Protein AF-A0AAJ0D792-F1 (afdb_monomer_lite)

Radius of gyration: 20.92 Å; chains: 1; bounding box: 50×46×59 Å

Sequence (178 aa):
MNERPSKWSINDREPLDRWHWMGGKVVLLGDAAHAMLPHLGAGAGQSLEDGWVLGRAVGEYLRSDGQGSSHFESLESTAALYQAVRLPRAQKTQATSRAAGDTYEMQAPDMLEKSFEECCGLIAERTREMMKWVWEEDLDAAYEKVSDEGLHAEGRPNGEDSQQRAHISTDGEARPAP

InterPro domains:
  IPR002938 FAD-binding domain [PF01494] (20-69)
  IPR036188 FAD/NAD(P)-binding domain superfamily [G3DSA:3.50.50.60] (1-121)
  IPR036188 FAD/NAD(P)-binding domain superfamily [SSF51905] (13-107)
  IPR050493 FAD-dependent Monooxygenases in Biosynthesis and Metabolism [PTHR13789] (6-146)

pLDDT: mean 84.74, std 21.73, range [29.41, 98.62]

Se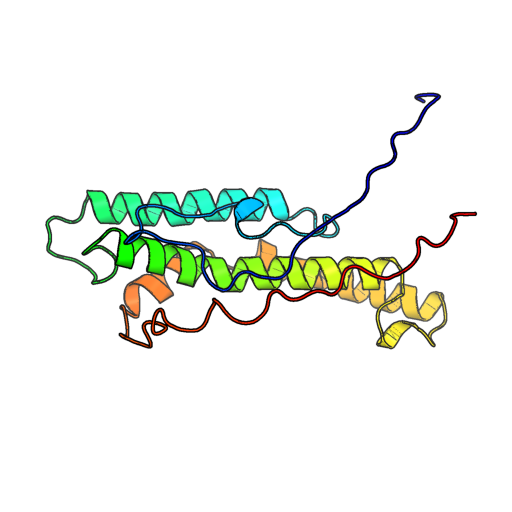condary structure (DSSP, 8-state):
--SS---------PPPS--EETTTTEE--THHHH---GGGS-HHHHHHHHHHHHHHHHHHHHH--S-S-GGGSSHHHHHHHHHHHHHHHHHHHHHHHHHHHHHHTT-STTTTTS-HHHHHHHHHHHHHHTTHHHHHS-HHHHHHHHHHH------PPPS-STTS---------PPPP-

Organism: NCBI:txid702011

Foldseek 3Di:
DPPDDDDDDFDADPADPDAADPLLPGGDAQRRHFGAGCLPVCRVVLRVLLCVLLVVLVVVLVPDPCPAFQLNNGSNSSRVLSCQLRRVVSNLVRVLSVVSVCLVVLNPPVRPPPDPVVSVVVNVVCVVPSCCCVVPDDSVVSSVVSRVVGDPPPDDDDPPDPPPDPDDDPDDDDDDDD

Structure (mmCIF, N/CA/C/O backbone):
data_AF-A0AAJ0D792-F1
#
_entry.id   AF-A0AAJ0D792-F1
#
loop_
_atom_site.group_PDB
_atom_site.id
_atom_site.type_symbol
_atom_site.label_atom_id
_atom_site.label_alt_id
_atom_site.label_comp_id
_atom_site.label_asym_id
_atom_site.label_entity_id
_atom_site.label_seq_id
_atom_site.pdbx_PDB_ins_code
_atom_site.Cartn_x
_atom_site.Cartn_y
_atom_site.Cartn_z
_atom_site.occupancy
_atom_site.B_iso_or_equiv
_atom_site.auth_seq_id
_atom_site.auth_comp_id
_atom_site.auth_asym_id
_atom_site.auth_atom_id
_atom_site.pdbx_PDB_model_num
ATOM 1 N N . MET A 1 1 ? 21.697 -26.946 -10.561 1.00 61.72 1 MET A N 1
ATOM 2 C CA . MET A 1 1 ? 20.484 -26.230 -11.016 1.00 61.72 1 MET A CA 1
ATOM 3 C C . MET A 1 1 ? 19.365 -27.264 -11.042 1.00 61.72 1 MET A C 1
ATOM 5 O O . MET A 1 1 ? 19.651 -28.373 -11.469 1.00 61.72 1 MET A O 1
ATOM 9 N N . ASN A 1 2 ? 18.178 -26.992 -10.491 1.00 72.12 2 ASN A N 1
ATOM 10 C CA . ASN A 1 2 ? 17.104 -27.995 -10.463 1.00 72.12 2 ASN A CA 1
ATOM 11 C C . ASN A 1 2 ? 16.665 -28.304 -11.906 1.00 72.12 2 ASN A C 1
ATOM 13 O O . ASN A 1 2 ? 16.384 -27.376 -12.657 1.00 72.12 2 ASN A O 1
ATOM 17 N N . GLU A 1 3 ? 16.626 -29.578 -12.296 1.00 88.12 3 GLU A N 1
ATOM 18 C CA . GLU A 1 3 ? 16.341 -30.000 -13.681 1.00 88.12 3 GLU A CA 1
ATOM 19 C C . GLU A 1 3 ? 14.872 -29.784 -14.086 1.00 88.12 3 GLU A C 1
ATOM 21 O O . GLU A 1 3 ? 14.499 -29.993 -15.239 1.00 88.12 3 GLU A O 1
ATOM 26 N N . ARG A 1 4 ? 14.020 -29.358 -13.143 1.00 90.25 4 ARG A N 1
ATOM 27 C CA . ARG A 1 4 ? 12.600 -29.063 -13.360 1.00 90.25 4 ARG A CA 1
ATOM 28 C C . ARG A 1 4 ? 12.236 -27.711 -12.736 1.00 90.25 4 ARG A C 1
ATOM 30 O O . ARG A 1 4 ? 11.964 -27.663 -11.534 1.00 90.25 4 ARG A O 1
ATOM 37 N N . PRO A 1 5 ? 12.256 -26.607 -13.504 1.00 92.19 5 PRO A N 1
ATOM 38 C CA . PRO A 1 5 ? 11.815 -25.315 -12.994 1.00 92.19 5 PRO A CA 1
ATOM 39 C C . PRO A 1 5 ? 10.313 -25.339 -12.682 1.00 92.19 5 PRO A C 1
ATOM 41 O O . PRO A 1 5 ? 9.544 -26.086 -13.290 1.00 92.19 5 PRO A O 1
ATOM 44 N N . SER A 1 6 ? 9.894 -24.506 -11.730 1.00 93.94 6 SER A N 1
ATOM 45 C CA . SER A 1 6 ? 8.475 -24.284 -11.440 1.00 93.94 6 SER A CA 1
ATOM 46 C C . SER A 1 6 ? 7.923 -23.162 -12.321 1.00 93.94 6 SER A C 1
ATOM 48 O O . SER A 1 6 ? 8.645 -22.232 -12.681 1.00 93.94 6 SER A O 1
ATOM 50 N N . LYS A 1 7 ? 6.639 -23.256 -12.673 1.00 94.38 7 LYS A N 1
ATOM 51 C CA . LYS A 1 7 ? 5.900 -22.224 -13.408 1.00 94.38 7 LYS A CA 1
ATOM 52 C C . LYS A 1 7 ? 4.799 -21.682 -12.504 1.00 94.38 7 LYS A C 1
ATOM 54 O O . LYS A 1 7 ? 4.028 -22.466 -11.958 1.00 94.38 7 LYS A O 1
ATOM 59 N N . TRP A 1 8 ? 4.729 -20.361 -12.376 1.00 95.88 8 TRP A N 1
ATOM 60 C CA . TRP A 1 8 ? 3.788 -19.671 -11.497 1.00 95.88 8 TRP A CA 1
ATOM 61 C C . TRP A 1 8 ? 2.946 -18.697 -12.312 1.00 95.88 8 TRP A C 1
ATOM 63 O O . TRP A 1 8 ? 3.491 -17.870 -13.039 1.00 95.88 8 TRP A O 1
ATOM 73 N N . SER A 1 9 ? 1.624 -18.802 -12.194 1.00 96.12 9 SER A N 1
ATOM 74 C CA . SER A 1 9 ? 0.714 -17.769 -12.687 1.00 96.12 9 SER A CA 1
ATOM 75 C C . SER A 1 9 ? 0.662 -16.638 -11.669 1.00 96.12 9 SER A C 1
ATOM 77 O O . SER A 1 9 ? 0.293 -16.861 -10.516 1.00 96.12 9 SER A O 1
ATOM 79 N N . ILE A 1 10 ? 1.042 -15.440 -12.101 1.00 95.44 10 ILE A N 1
ATOM 80 C CA . ILE A 1 10 ? 1.003 -14.236 -11.276 1.00 95.44 10 ILE A CA 1
ATOM 81 C C . ILE A 1 10 ? -0.384 -13.615 -11.429 1.00 95.44 10 ILE A C 1
ATOM 83 O O . ILE A 1 10 ? -0.823 -13.370 -12.549 1.00 95.44 10 ILE A O 1
ATOM 87 N N . ASN A 1 11 ? -1.075 -13.397 -10.312 1.00 94.88 11 ASN A N 1
ATOM 88 C CA . ASN A 1 11 ? -2.413 -12.820 -10.288 1.00 94.88 11 ASN A CA 1
ATOM 89 C C . ASN A 1 11 ? -2.463 -11.699 -9.252 1.00 94.88 11 ASN A C 1
ATOM 91 O O . ASN A 1 11 ? -1.837 -11.802 -8.197 1.00 94.88 11 ASN A O 1
ATOM 95 N N . ASP A 1 12 ? -3.251 -10.674 -9.537 1.00 95.56 12 ASP A N 1
ATOM 96 C CA . ASP A 1 12 ? -3.683 -9.670 -8.575 1.00 95.56 12 ASP A CA 1
ATOM 97 C C . ASP A 1 12 ? -5.212 -9.506 -8.647 1.00 95.56 12 ASP A C 1
ATOM 99 O O . ASP A 1 12 ? -5.920 -10.401 -9.119 1.00 95.56 12 ASP A O 1
ATOM 103 N N . ARG A 1 13 ? -5.745 -8.403 -8.117 1.00 93.31 13 ARG A N 1
ATOM 104 C CA . ARG A 1 13 ? -7.185 -8.122 -8.113 1.00 93.31 13 ARG A CA 1
ATOM 105 C C . ARG A 1 13 ? -7.470 -6.649 -8.338 1.00 93.31 13 ARG A C 1
ATOM 107 O O . ARG A 1 13 ? -6.632 -5.802 -8.035 1.00 93.31 13 ARG A O 1
ATOM 114 N N . GLU A 1 14 ? -8.681 -6.332 -8.782 1.00 96.56 14 GLU A N 1
ATOM 115 C CA . GLU A 1 14 ? -9.128 -4.940 -8.766 1.00 96.56 14 GLU A CA 1
ATOM 116 C C . GLU A 1 14 ? -9.164 -4.376 -7.336 1.00 96.56 14 GLU A C 1
ATOM 118 O O . GLU A 1 14 ? -9.496 -5.118 -6.394 1.00 96.56 14 GLU A O 1
ATOM 123 N N . PRO A 1 15 ? -8.814 -3.085 -7.169 1.00 96.12 15 PRO A N 1
ATOM 124 C CA . PRO A 1 15 ? -8.950 -2.372 -5.910 1.00 96.12 15 PRO A CA 1
ATOM 125 C C . PRO A 1 15 ? -10.329 -2.559 -5.278 1.00 96.12 15 PRO A C 1
ATOM 127 O O . PRO A 1 15 ? -11.359 -2.453 -5.939 1.00 96.12 15 PRO A O 1
ATOM 130 N N . LEU A 1 16 ? -10.343 -2.842 -3.978 1.00 96.12 16 LEU A N 1
ATOM 131 C CA . LEU A 1 16 ? -11.567 -2.845 -3.183 1.00 96.12 16 LEU A CA 1
ATOM 132 C C . LEU A 1 16 ? -11.892 -1.430 -2.715 1.00 96.12 16 LEU A C 1
ATOM 134 O O . LEU A 1 16 ? -10.978 -0.718 -2.321 1.00 96.12 16 LEU A O 1
ATOM 138 N N . ASP A 1 17 ? -13.174 -1.079 -2.637 1.00 96.69 17 ASP A N 1
ATOM 139 C CA . ASP A 1 17 ? -13.619 0.220 -2.099 1.00 96.69 17 ASP A CA 1
ATOM 140 C C . ASP A 1 17 ? -13.874 0.190 -0.584 1.00 96.69 17 ASP A C 1
ATOM 142 O O . ASP A 1 17 ? -14.052 1.222 0.062 1.00 96.69 17 ASP A O 1
ATOM 146 N N . ARG A 1 18 ? -13.944 -1.013 -0.001 1.00 97.25 18 ARG A N 1
ATOM 147 C CA . ARG A 1 18 ? -14.321 -1.227 1.398 1.00 97.25 18 ARG A CA 1
ATOM 148 C C . ARG A 1 18 ? -13.564 -2.395 2.012 1.00 97.25 18 ARG A C 1
ATOM 150 O O . ARG A 1 18 ? -13.505 -3.469 1.416 1.00 97.25 18 ARG A O 1
ATOM 157 N N . TRP A 1 19 ? -13.030 -2.190 3.213 1.00 98.19 19 TRP A N 1
ATOM 158 C CA . TRP A 1 19 ? -12.182 -3.128 3.953 1.00 98.19 19 TRP A CA 1
ATOM 159 C C . TRP A 1 19 ? -12.744 -3.518 5.325 1.00 98.19 19 TRP A C 1
ATOM 161 O O . TRP A 1 19 ? -12.142 -4.353 5.992 1.00 98.19 19 TRP A O 1
ATOM 171 N N . HIS A 1 20 ? -13.881 -2.966 5.765 1.00 98.06 20 HIS A N 1
ATOM 172 C CA . HIS A 1 20 ? -14.472 -3.308 7.064 1.00 98.06 20 HIS A CA 1
ATOM 173 C C . HIS A 1 20 ? -15.990 -3.539 7.020 1.00 98.06 20 HIS A C 1
ATOM 175 O O . HIS A 1 20 ? -16.726 -2.823 6.345 1.00 98.06 20 HIS A O 1
ATOM 181 N N . TRP A 1 21 ? -16.495 -4.507 7.788 1.00 98.19 21 TRP A N 1
ATOM 182 C CA . TRP A 1 21 ? -17.916 -4.888 7.856 1.00 98.19 21 TRP A CA 1
ATOM 183 C C . TRP A 1 21 ? -18.369 -5.136 9.298 1.00 98.19 21 TRP A C 1
ATOM 185 O O . TRP A 1 21 ? -17.572 -5.107 10.235 1.00 98.19 21 TRP A O 1
ATOM 195 N N . MET A 1 22 ? -19.672 -5.390 9.472 1.00 97.31 22 MET A N 1
ATOM 196 C CA . MET A 1 22 ? -20.280 -5.781 10.753 1.00 97.31 22 MET A CA 1
ATOM 197 C C . MET A 1 22 ? -20.015 -4.771 11.884 1.00 97.31 22 MET A C 1
ATOM 199 O O . MET A 1 22 ? -19.721 -5.162 13.013 1.00 97.31 22 MET A O 1
ATOM 203 N N . GLY A 1 23 ? -20.082 -3.472 11.571 1.00 94.62 23 GLY A N 1
ATOM 204 C CA . GLY A 1 23 ? -19.768 -2.399 12.521 1.00 94.62 23 GLY A CA 1
ATOM 205 C C . GLY A 1 23 ? -18.299 -2.400 12.961 1.00 94.62 23 GLY A C 1
ATOM 206 O O . GLY A 1 23 ? -18.016 -2.229 14.140 1.00 94.62 23 GLY A O 1
ATOM 207 N N . GLY A 1 24 ? -17.375 -2.694 12.039 1.00 96.56 24 GLY A N 1
ATOM 208 C CA . GLY A 1 24 ? -15.926 -2.715 12.291 1.00 96.56 24 GLY A CA 1
ATOM 209 C C . GLY A 1 24 ? -15.388 -4.005 12.916 1.00 96.56 24 GLY A C 1
ATOM 210 O O . GLY A 1 24 ? -14.196 -4.110 13.177 1.00 96.56 24 GLY A O 1
ATOM 211 N N . LYS A 1 25 ? -16.237 -5.015 13.137 1.00 96.62 25 LYS A N 1
ATOM 212 C CA . LYS A 1 25 ? -15.837 -6.299 13.747 1.00 96.62 25 LYS A CA 1
ATOM 213 C C . LYS A 1 25 ? -15.121 -7.245 12.783 1.00 96.62 25 LYS A C 1
ATOM 215 O O . LYS A 1 25 ? -14.545 -8.236 13.219 1.00 96.62 25 LYS A O 1
ATOM 220 N N . VAL A 1 26 ? -15.200 -6.973 11.484 1.00 98.19 26 VAL A N 1
ATOM 221 C CA . VAL A 1 26 ? -14.501 -7.722 10.436 1.00 98.19 26 VAL A CA 1
ATOM 222 C C . VAL A 1 26 ? -13.720 -6.719 9.606 1.00 98.19 26 VAL A C 1
ATOM 224 O O . VAL A 1 26 ? -14.326 -5.783 9.090 1.00 98.19 26 VAL A O 1
ATOM 227 N N . VAL A 1 27 ? -12.408 -6.920 9.477 1.00 98.31 27 VAL A N 1
ATOM 228 C CA . VAL A 1 27 ? -11.490 -6.044 8.736 1.00 98.31 27 VAL A CA 1
ATOM 229 C C . VAL A 1 27 ? -10.583 -6.897 7.846 1.00 98.31 27 VAL A C 1
ATOM 231 O O . VAL A 1 27 ? -10.112 -7.948 8.282 1.00 98.31 27 VAL A O 1
ATOM 234 N N . LEU A 1 28 ? -10.357 -6.468 6.603 1.00 98.44 28 LEU A N 1
ATOM 235 C CA . LEU A 1 28 ? -9.371 -7.057 5.693 1.00 98.44 28 LEU A CA 1
ATOM 236 C C . LEU A 1 28 ? -8.042 -6.309 5.793 1.00 98.44 28 LEU A C 1
ATOM 238 O O . LEU A 1 28 ? -8.030 -5.089 5.909 1.00 98.44 28 LEU A O 1
ATOM 242 N N . LEU A 1 29 ? -6.944 -7.054 5.680 1.00 98.38 29 LEU A N 1
ATOM 243 C CA . LEU A 1 29 ? -5.578 -6.544 5.564 1.00 98.38 29 LEU A CA 1
ATOM 244 C C . LEU A 1 29 ? -4.732 -7.488 4.696 1.00 98.38 29 LEU A C 1
ATOM 246 O O . LEU A 1 29 ? -5.145 -8.621 4.421 1.00 98.38 29 LEU A O 1
ATOM 250 N N . GLY A 1 30 ? -3.551 -7.036 4.280 1.00 98.25 30 GLY A N 1
ATOM 251 C CA . GLY A 1 30 ? -2.648 -7.783 3.405 1.00 98.25 30 GLY A CA 1
ATOM 252 C C . GLY A 1 30 ? -3.285 -8.141 2.060 1.00 98.25 30 GLY A C 1
ATOM 253 O O . GLY A 1 30 ? -4.186 -7.453 1.583 1.00 98.25 30 GLY A O 1
ATOM 254 N N . ASP A 1 31 ? -2.880 -9.268 1.470 1.00 98.00 31 ASP A N 1
ATOM 255 C CA . ASP A 1 31 ? -3.387 -9.716 0.161 1.00 98.00 31 ASP A CA 1
ATOM 256 C C . ASP A 1 31 ? -4.918 -9.873 0.109 1.00 98.00 31 ASP A C 1
ATOM 258 O O . ASP A 1 31 ? -5.534 -9.709 -0.948 1.00 98.00 31 ASP A O 1
ATOM 262 N N . ALA A 1 32 ? -5.567 -10.135 1.249 1.00 97.94 32 ALA A N 1
ATOM 263 C CA . ALA A 1 32 ? -7.024 -10.196 1.310 1.00 97.94 32 ALA A CA 1
ATOM 264 C C . ALA A 1 32 ? -7.674 -8.839 0.968 1.00 97.94 32 ALA A C 1
ATOM 266 O O . ALA A 1 32 ? -8.741 -8.814 0.348 1.00 97.94 32 ALA A O 1
ATOM 267 N N . ALA A 1 33 ? -7.017 -7.733 1.328 1.00 97.88 33 ALA A N 1
ATOM 268 C CA . ALA A 1 33 ? -7.427 -6.369 1.010 1.00 97.88 33 ALA A CA 1
ATOM 269 C C . ALA A 1 33 ? -6.846 -5.869 -0.325 1.00 97.88 33 ALA A C 1
ATOM 271 O O . ALA A 1 33 ? -7.562 -5.240 -1.104 1.00 97.88 33 ALA A O 1
ATOM 272 N N . HIS A 1 34 ? -5.568 -6.146 -0.600 1.00 97.62 34 HIS A N 1
ATOM 273 C CA . HIS A 1 34 ? -4.812 -5.462 -1.657 1.00 97.62 34 HIS A CA 1
ATOM 274 C C . HIS A 1 34 ? -3.769 -6.336 -2.369 1.00 97.62 34 HIS A C 1
ATOM 276 O O . HIS A 1 34 ? -2.701 -5.848 -2.733 1.00 97.62 34 HIS A O 1
ATOM 282 N N . ALA A 1 35 ? -4.086 -7.608 -2.645 1.00 97.81 35 ALA A N 1
ATOM 283 C CA . ALA A 1 35 ? -3.235 -8.455 -3.491 1.00 97.81 35 ALA A CA 1
ATOM 284 C C . ALA A 1 35 ? -2.789 -7.713 -4.766 1.00 97.81 35 ALA A C 1
ATOM 286 O O . ALA A 1 35 ? -3.604 -7.106 -5.470 1.00 97.81 35 ALA A O 1
ATOM 287 N N . MET A 1 36 ? -1.488 -7.757 -5.048 1.00 97.12 36 MET A N 1
ATOM 288 C CA . MET A 1 36 ? -0.837 -6.959 -6.086 1.00 97.12 36 MET A CA 1
ATOM 289 C C . MET A 1 36 ? 0.198 -7.776 -6.848 1.00 97.12 36 MET A C 1
ATOM 291 O O . MET A 1 36 ? 0.735 -8.759 -6.336 1.00 97.12 36 MET A O 1
ATOM 295 N N . LEU A 1 37 ? 0.534 -7.327 -8.057 1.00 97.62 37 LEU A N 1
ATOM 296 C CA . LEU A 1 37 ? 1.644 -7.909 -8.802 1.00 97.62 37 LEU A CA 1
ATOM 297 C C . LEU A 1 37 ? 2.972 -7.699 -8.045 1.00 97.62 37 LEU A C 1
ATOM 299 O O . LEU A 1 37 ? 3.125 -6.708 -7.324 1.00 97.62 37 LEU A O 1
ATOM 303 N N . PRO A 1 38 ? 3.962 -8.593 -8.199 1.00 97.00 38 PRO A N 1
ATOM 304 C CA . PRO A 1 38 ? 5.185 -8.568 -7.404 1.00 97.00 38 PRO A CA 1
ATOM 305 C C . PRO A 1 38 ? 6.263 -7.620 -7.950 1.00 97.00 38 PRO A C 1
ATOM 307 O O . PRO A 1 38 ? 7.355 -7.587 -7.391 1.00 97.00 38 PRO A O 1
ATOM 310 N N . HIS A 1 39 ? 5.994 -6.855 -9.015 1.00 96.69 39 HIS A N 1
ATOM 311 C CA . HIS A 1 39 ? 7.003 -6.060 -9.730 1.00 96.69 39 HIS A CA 1
ATOM 312 C C . HIS A 1 39 ? 7.739 -5.043 -8.848 1.00 96.69 39 HIS A C 1
ATOM 314 O O . HIS A 1 39 ? 8.912 -4.778 -9.082 1.00 96.69 39 HIS A O 1
ATOM 320 N N . LEU A 1 40 ? 7.088 -4.522 -7.803 1.00 94.81 40 LEU A N 1
ATOM 321 C CA . LEU A 1 40 ? 7.718 -3.613 -6.835 1.00 94.81 40 LEU A CA 1
ATOM 322 C C . LEU A 1 40 ? 8.331 -4.311 -5.615 1.00 94.81 40 LEU A C 1
ATOM 324 O O . LEU A 1 40 ? 9.018 -3.670 -4.825 1.00 94.81 40 LEU A O 1
ATOM 328 N N . GLY A 1 41 ? 8.016 -5.588 -5.379 1.00 94.25 41 GLY A N 1
ATOM 329 C CA . GLY A 1 41 ? 8.380 -6.278 -4.136 1.00 94.25 41 GLY A CA 1
ATOM 330 C C . GLY A 1 41 ? 7.765 -5.669 -2.861 1.00 94.25 41 GLY A C 1
ATOM 331 O O . GLY A 1 41 ? 8.252 -5.932 -1.766 1.00 94.25 41 GLY A O 1
ATOM 332 N N . ALA A 1 42 ? 6.708 -4.856 -2.981 1.00 94.94 42 ALA A N 1
ATOM 333 C CA . ALA A 1 42 ? 6.172 -4.044 -1.882 1.00 94.94 42 ALA A CA 1
ATOM 334 C C . ALA A 1 42 ? 5.012 -4.688 -1.092 1.00 94.94 42 ALA A C 1
ATOM 336 O O . ALA A 1 42 ? 4.643 -4.172 -0.039 1.00 94.94 42 ALA A O 1
ATOM 337 N N . GLY A 1 43 ? 4.442 -5.812 -1.546 1.00 96.06 43 GLY A N 1
ATOM 338 C CA . GLY A 1 43 ? 3.220 -6.387 -0.951 1.00 96.06 43 GLY A CA 1
ATOM 339 C C . GLY A 1 43 ? 3.358 -6.791 0.523 1.00 96.06 43 GLY A C 1
ATOM 340 O O . GLY A 1 43 ? 2.499 -6.480 1.352 1.00 96.06 43 GLY A O 1
ATOM 341 N N . ALA A 1 44 ? 4.487 -7.405 0.893 1.00 97.00 44 ALA A N 1
ATOM 342 C CA . ALA A 1 44 ? 4.765 -7.740 2.291 1.00 97.00 44 ALA A CA 1
ATOM 343 C C . ALA A 1 44 ? 4.916 -6.479 3.161 1.00 97.00 44 ALA A C 1
ATOM 345 O O . ALA A 1 44 ? 4.395 -6.436 4.273 1.00 97.00 44 ALA A O 1
ATO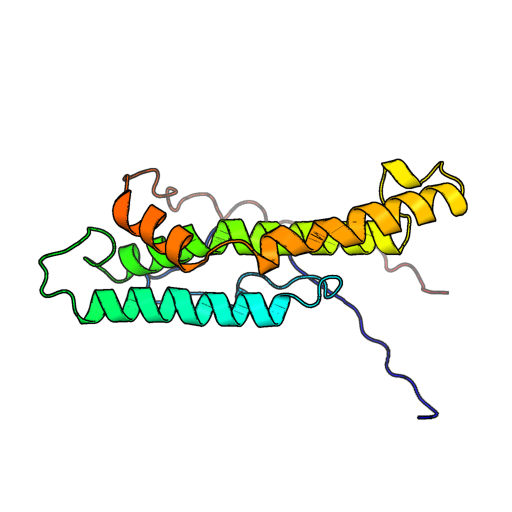M 346 N N . GLY A 1 45 ? 5.566 -5.436 2.632 1.00 96.62 45 GLY A N 1
ATOM 347 C CA . GLY A 1 45 ? 5.676 -4.135 3.296 1.00 96.62 45 GLY A CA 1
ATOM 348 C C . GLY A 1 45 ? 4.305 -3.506 3.545 1.00 96.62 45 GLY A C 1
ATOM 349 O O . GLY A 1 45 ? 4.008 -3.128 4.671 1.00 96.62 45 GLY A O 1
ATOM 350 N N . GLN A 1 46 ? 3.424 -3.506 2.540 1.00 97.38 46 GLN A N 1
ATOM 351 C CA . GLN A 1 46 ? 2.048 -3.015 2.684 1.00 97.38 46 GLN A CA 1
ATOM 352 C C . GLN A 1 46 ? 1.257 -3.778 3.761 1.00 97.38 46 GLN A C 1
ATOM 354 O O . GLN A 1 46 ? 0.504 -3.169 4.516 1.00 97.38 46 GLN A O 1
ATOM 359 N N . SER A 1 47 ? 1.474 -5.089 3.887 1.00 98.12 47 SER A N 1
ATOM 360 C CA . SER A 1 47 ? 0.848 -5.900 4.943 1.00 98.12 47 SER A CA 1
ATOM 361 C C . SER A 1 47 ? 1.369 -5.553 6.346 1.00 98.12 47 SER A C 1
ATOM 363 O O . SER A 1 47 ? 0.612 -5.582 7.316 1.00 98.12 47 SER A O 1
ATOM 365 N N . LEU A 1 48 ? 2.656 -5.208 6.474 1.00 98.12 48 LEU A N 1
ATOM 366 C CA . LEU A 1 48 ? 3.235 -4.742 7.740 1.00 98.12 48 LEU A CA 1
ATOM 367 C C . LEU A 1 48 ? 2.687 -3.366 8.133 1.00 98.12 48 LEU A C 1
ATOM 369 O O . LEU A 1 48 ? 2.330 -3.163 9.293 1.00 98.12 48 LEU A O 1
ATOM 373 N N . GLU A 1 49 ? 2.566 -2.450 7.170 1.00 98.00 49 GLU A N 1
ATOM 374 C CA . GLU A 1 49 ? 1.941 -1.138 7.376 1.00 98.00 49 GLU A CA 1
ATOM 375 C C . GLU A 1 49 ? 0.482 -1.272 7.835 1.00 98.00 49 GLU A C 1
ATOM 377 O O . GLU A 1 49 ? 0.040 -0.531 8.712 1.00 98.00 49 GLU A O 1
ATOM 382 N N . ASP A 1 50 ? -0.264 -2.244 7.300 1.00 98.62 50 ASP A N 1
ATOM 383 C CA . ASP A 1 50 ? -1.625 -2.506 7.767 1.00 98.62 50 ASP A CA 1
ATOM 384 C C . ASP A 1 50 ? -1.664 -2.916 9.236 1.00 98.62 50 ASP A C 1
ATOM 386 O O . ASP A 1 50 ? -2.475 -2.398 10.000 1.00 98.62 50 ASP A O 1
ATOM 390 N N . GLY A 1 51 ? -0.794 -3.853 9.625 1.00 98.44 51 GLY A N 1
ATOM 391 C CA . GLY A 1 51 ? -0.698 -4.319 11.004 1.00 98.44 51 GLY A CA 1
ATOM 392 C C . GLY A 1 51 ? -0.332 -3.186 11.960 1.00 98.44 51 GLY A C 1
ATOM 393 O O . GLY A 1 51 ? -0.907 -3.096 13.045 1.00 98.44 51 GLY A O 1
ATOM 394 N N . TRP A 1 52 ? 0.567 -2.294 11.533 1.00 98.19 52 TRP A N 1
AT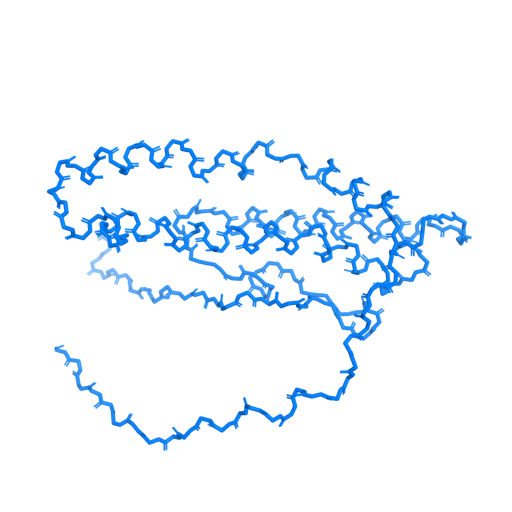OM 395 C CA . TRP A 1 52 ? 0.931 -1.091 12.278 1.00 98.19 52 TRP A CA 1
ATOM 396 C C . TRP A 1 52 ? -0.272 -0.169 12.491 1.00 98.19 52 TRP A C 1
ATOM 398 O O . TRP A 1 52 ? -0.644 0.096 13.634 1.00 98.19 52 TRP A O 1
ATOM 408 N N . VAL A 1 53 ? -0.926 0.264 11.409 1.00 98.25 53 VAL A N 1
ATOM 409 C CA . VAL A 1 53 ? -2.038 1.224 11.479 1.00 98.25 53 VAL A CA 1
ATOM 410 C C . VAL A 1 53 ? -3.240 0.639 12.215 1.00 98.25 53 VAL A C 1
ATOM 412 O O . VAL A 1 53 ? -3.801 1.296 13.090 1.00 98.25 53 VAL A O 1
ATOM 415 N N . LEU A 1 54 ? -3.631 -0.601 11.905 1.00 98.12 54 LEU A N 1
ATOM 416 C CA . LEU A 1 54 ? -4.764 -1.248 12.565 1.00 98.12 54 LEU A CA 1
ATOM 417 C C . LEU A 1 54 ? -4.475 -1.486 14.050 1.00 98.12 54 LEU A C 1
ATOM 419 O O . LEU A 1 54 ? -5.328 -1.218 14.894 1.00 98.12 54 LEU A O 1
ATOM 423 N N . GLY A 1 55 ? -3.272 -1.965 14.382 1.00 97.88 55 GLY A N 1
ATOM 424 C CA . GLY A 1 55 ? -2.858 -2.196 15.764 1.00 97.88 55 GLY A CA 1
ATOM 425 C C . GLY A 1 55 ? -2.822 -0.908 16.581 1.00 97.88 55 GLY A C 1
ATOM 426 O O . GLY A 1 55 ? -3.281 -0.891 17.725 1.00 97.88 55 GLY A O 1
ATOM 427 N N . ARG A 1 56 ? -2.341 0.184 15.978 1.00 96.56 56 ARG A N 1
ATOM 428 C CA . ARG A 1 56 ? -2.356 1.520 16.573 1.00 96.56 56 ARG A CA 1
ATOM 429 C C . ARG A 1 56 ? -3.785 2.005 16.831 1.00 96.56 56 ARG A C 1
ATOM 431 O O . ARG A 1 56 ? -4.105 2.304 17.980 1.00 96.56 56 ARG A O 1
ATOM 438 N N . ALA A 1 57 ? -4.652 1.973 15.818 1.00 95.19 57 ALA A N 1
ATOM 439 C CA . ALA A 1 57 ? -6.046 2.410 15.924 1.00 95.19 57 ALA A CA 1
ATOM 440 C C . ALA A 1 57 ? -6.832 1.617 16.980 1.00 95.19 57 ALA A C 1
ATOM 442 O O . ALA A 1 57 ? -7.515 2.194 17.825 1.00 95.19 57 ALA A O 1
ATOM 443 N N . VAL A 1 58 ? -6.685 0.288 16.997 1.00 95.31 58 VAL A N 1
ATOM 444 C CA . VAL A 1 58 ? -7.303 -0.567 18.023 1.00 95.31 58 VAL A CA 1
ATOM 445 C C . VAL A 1 58 ? -6.714 -0.280 19.406 1.00 95.31 58 VAL A C 1
ATOM 447 O O . VAL A 1 58 ? -7.443 -0.257 20.393 1.00 95.31 58 VAL A O 1
ATOM 450 N N . GLY A 1 59 ? -5.407 -0.037 19.504 1.00 95.00 59 GLY A N 1
ATOM 451 C CA . GLY A 1 59 ? -4.761 0.325 20.762 1.00 95.00 59 GLY A CA 1
ATOM 452 C C . GLY A 1 59 ? -5.247 1.661 21.328 1.00 95.00 59 GLY A C 1
ATOM 453 O O . GLY A 1 59 ? -5.364 1.797 22.544 1.00 95.00 59 GLY A O 1
ATOM 454 N N . GLU A 1 60 ? -5.520 2.648 20.479 1.00 92.81 60 GLU A N 1
ATOM 455 C CA . GLU A 1 60 ? -6.109 3.934 20.873 1.00 92.81 60 GLU A CA 1
ATOM 456 C C . GLU A 1 60 ? -7.577 3.760 21.286 1.00 92.81 60 GLU A C 1
ATOM 458 O O . GLU A 1 60 ? -7.954 4.205 22.368 1.00 92.81 60 GLU A O 1
ATOM 463 N N . TYR A 1 61 ? -8.359 2.987 20.525 1.00 92.56 61 TYR A N 1
ATOM 464 C CA . TYR A 1 61 ? -9.723 2.590 20.893 1.00 92.56 61 TYR A CA 1
ATOM 465 C C . TYR A 1 61 ? -9.808 1.913 22.270 1.00 92.56 61 TYR A C 1
ATOM 467 O O . TYR A 1 61 ? -10.658 2.258 23.079 1.00 92.56 61 TYR A O 1
ATOM 475 N N . LEU A 1 62 ? -8.909 0.976 22.581 1.00 92.75 62 LEU A N 1
ATOM 476 C CA . LEU A 1 62 ? -8.920 0.269 23.869 1.00 92.75 62 LEU A CA 1
ATOM 477 C C . LEU A 1 62 ? -8.493 1.141 25.059 1.00 92.75 62 LEU A C 1
ATOM 479 O O . LEU A 1 62 ? -8.767 0.781 26.204 1.00 92.75 62 LEU A O 1
ATOM 483 N N . ARG A 1 63 ? -7.779 2.244 24.806 1.00 90.69 63 ARG A N 1
ATOM 484 C CA . ARG A 1 63 ? -7.359 3.204 25.837 1.00 90.69 63 ARG A CA 1
ATOM 485 C C . ARG A 1 63 ? -8.335 4.363 25.992 1.00 90.69 63 ARG A C 1
ATOM 487 O O . ARG A 1 63 ? -8.218 5.082 26.982 1.00 90.69 63 ARG A O 1
ATOM 494 N N . SER A 1 64 ? -9.249 4.561 25.041 1.00 83.00 64 SER A N 1
ATOM 495 C CA . SER A 1 64 ? -10.247 5.615 25.142 1.00 83.00 64 SER A CA 1
ATOM 496 C C . SER A 1 64 ? -11.190 5.290 26.305 1.00 83.00 64 SER A C 1
ATOM 498 O O . SER A 1 64 ? -11.730 4.192 26.430 1.00 83.00 64 SER A O 1
ATOM 500 N N . ASP A 1 65 ? -11.363 6.240 27.215 1.00 72.19 65 ASP A N 1
ATOM 501 C CA . ASP A 1 65 ? -12.267 6.137 28.366 1.00 72.19 65 ASP A CA 1
ATOM 502 C C . ASP A 1 65 ? -13.675 6.668 28.031 1.00 72.19 65 ASP A C 1
ATOM 504 O O . ASP A 1 65 ? -14.467 6.988 28.919 1.00 72.19 65 ASP A O 1
ATOM 508 N N . GLY A 1 66 ? -13.992 6.776 26.737 1.00 59.47 66 GLY A N 1
ATOM 509 C CA . GLY A 1 66 ? -15.171 7.476 26.232 1.00 59.47 66 GLY A CA 1
ATOM 510 C C . GLY A 1 66 ? -14.993 8.995 26.107 1.00 59.47 66 GLY A C 1
ATOM 511 O O . GLY A 1 66 ? -15.937 9.666 25.698 1.00 59.47 66 GLY A O 1
ATOM 512 N N . GLN A 1 67 ? -13.812 9.547 26.418 1.00 56.38 67 GLN A N 1
ATOM 513 C CA . GLN A 1 67 ? -13.440 10.934 26.127 1.00 56.38 67 GLN A CA 1
ATOM 514 C C . GLN A 1 67 ? -12.271 10.942 25.127 1.00 56.38 67 GLN A C 1
ATOM 516 O O . GLN A 1 67 ? -11.144 10.586 25.459 1.00 56.38 67 GLN A O 1
ATOM 521 N N . GLY A 1 68 ? -12.525 11.305 23.866 1.00 63.09 68 GLY A N 1
ATOM 522 C CA . GLY A 1 68 ? -11.495 11.264 22.821 1.00 63.09 68 GLY A CA 1
ATOM 523 C C . GLY A 1 68 ? -12.007 11.590 21.418 1.00 63.09 68 GLY A C 1
ATOM 524 O O . GLY A 1 68 ? -13.137 12.040 21.254 1.00 63.09 68 GLY A O 1
ATOM 525 N N . SER A 1 69 ? -11.153 11.384 20.408 1.00 72.75 69 SER A N 1
ATOM 526 C CA . SER A 1 69 ? -11.493 11.585 18.989 1.00 72.75 69 SER A CA 1
ATOM 527 C C . SER A 1 69 ? -12.663 10.694 18.547 1.00 72.75 69 SER A C 1
ATOM 529 O O . SER A 1 69 ? -12.750 9.530 18.949 1.00 72.75 69 SER A O 1
ATOM 531 N N . SER A 1 70 ? -13.517 11.219 17.655 1.00 78.25 70 SER A N 1
ATOM 532 C CA . SER A 1 70 ? -14.679 10.508 17.081 1.00 78.25 70 SER A CA 1
ATOM 533 C C . SER A 1 70 ? -14.323 9.157 16.433 1.00 78.25 70 SER A C 1
ATOM 535 O O . SER A 1 70 ? -15.130 8.223 16.397 1.00 78.25 70 SER A O 1
ATOM 537 N N . HIS A 1 71 ? -13.075 9.002 15.982 1.00 82.19 71 HIS A N 1
ATOM 538 C CA . HIS A 1 71 ? -12.557 7.758 15.413 1.00 82.19 71 HIS A CA 1
ATOM 539 C C . HIS A 1 71 ? -12.464 6.603 16.422 1.00 82.19 71 HIS A C 1
ATOM 541 O O . HIS A 1 71 ? -12.443 5.441 16.022 1.00 82.19 71 HIS A O 1
ATOM 547 N N . PHE A 1 72 ? -12.456 6.888 17.725 1.00 86.56 72 PHE A N 1
ATOM 548 C CA . PHE A 1 72 ? -12.270 5.888 18.785 1.00 86.56 72 PHE A CA 1
ATOM 549 C C . PHE A 1 72 ? -13.511 5.695 19.659 1.00 86.56 72 PHE A C 1
ATOM 551 O O . PHE A 1 72 ? -13.435 5.076 20.719 1.00 86.56 72 PHE A O 1
ATOM 558 N N . GLU A 1 73 ? -14.664 6.200 19.215 1.00 88.56 73 GLU A N 1
ATOM 559 C CA . GLU A 1 73 ? -15.953 5.998 19.888 1.00 88.56 73 GLU A CA 1
ATOM 560 C C . GLU A 1 73 ? -16.516 4.584 19.672 1.00 88.56 73 GLU A C 1
ATOM 562 O O . GLU A 1 73 ? -17.287 4.073 20.485 1.00 88.56 73 GLU A O 1
ATOM 567 N N . SER A 1 74 ? -16.147 3.923 18.570 1.00 91.75 74 SER A N 1
ATOM 568 C CA . SER A 1 74 ? -16.654 2.600 18.211 1.00 91.75 74 SER A CA 1
ATOM 569 C C . SER A 1 74 ? -15.663 1.829 17.343 1.00 91.75 74 SER A C 1
ATOM 571 O O . SER A 1 74 ? -14.854 2.417 16.632 1.00 91.75 74 SER A O 1
ATOM 573 N N . LEU A 1 75 ? -15.798 0.499 17.303 1.00 93.94 75 LEU A N 1
ATOM 574 C CA . LEU A 1 75 ? -15.040 -0.325 16.354 1.00 93.94 75 LEU A CA 1
ATOM 575 C C . LEU A 1 75 ? -15.289 0.080 14.894 1.00 93.94 75 LEU A C 1
ATOM 577 O O . LEU A 1 75 ? -14.394 -0.058 14.067 1.00 93.94 75 LEU A O 1
ATOM 581 N N . GLU A 1 76 ? -16.487 0.571 14.562 1.00 95.50 76 GLU A N 1
ATOM 582 C CA . GLU A 1 76 ? -16.810 1.006 13.203 1.00 95.50 76 GLU A CA 1
ATOM 583 C C . GLU A 1 76 ? -16.014 2.251 12.813 1.00 95.50 76 GLU A C 1
ATOM 585 O O . GLU A 1 76 ? -15.389 2.257 11.754 1.00 95.50 76 GLU A O 1
ATOM 590 N N . SER A 1 77 ? -15.984 3.262 13.682 1.00 94.44 77 SER A N 1
ATOM 591 C CA . SER A 1 77 ? -15.211 4.483 13.455 1.00 94.44 77 SER A CA 1
ATOM 592 C C . SER A 1 77 ? -13.699 4.229 13.459 1.00 94.44 77 SER A C 1
ATOM 594 O O . SER A 1 77 ? -12.978 4.815 12.650 1.00 94.44 77 SER A O 1
ATOM 596 N N . THR A 1 78 ? -13.229 3.276 14.269 1.00 95.19 78 THR A N 1
ATOM 597 C CA . THR A 1 78 ? -11.816 2.863 14.313 1.00 95.19 78 THR A CA 1
ATOM 598 C C . THR A 1 78 ? -11.408 2.100 13.052 1.00 95.19 78 THR A C 1
ATOM 600 O O . THR A 1 78 ? -10.352 2.355 12.474 1.00 95.19 78 THR A O 1
ATOM 603 N N . ALA A 1 79 ? -12.256 1.188 12.571 1.00 97.44 79 ALA A N 1
ATOM 604 C CA . ALA A 1 79 ? -12.011 0.477 11.319 1.00 97.44 79 ALA A CA 1
ATOM 605 C C . ALA A 1 79 ? -12.084 1.412 10.097 1.00 97.44 79 ALA A C 1
ATOM 607 O O . ALA A 1 79 ? -11.330 1.228 9.140 1.00 97.44 79 ALA A O 1
ATOM 608 N N . ALA A 1 80 ? -12.949 2.431 10.141 1.00 96.81 80 ALA A N 1
ATOM 609 C CA . ALA A 1 80 ? -13.024 3.466 9.114 1.00 96.81 80 ALA A CA 1
ATOM 610 C C . ALA A 1 80 ? -11.748 4.325 9.066 1.00 96.81 80 ALA A C 1
ATOM 612 O O . ALA A 1 80 ? -11.255 4.593 7.973 1.00 96.81 80 ALA A O 1
ATOM 613 N N . LEU A 1 81 ? -11.167 4.684 10.220 1.00 96.44 81 LEU A N 1
ATOM 614 C CA . LEU A 1 81 ? -9.860 5.356 10.292 1.00 96.44 81 LEU A CA 1
ATOM 615 C C . LEU A 1 81 ? -8.765 4.512 9.624 1.00 96.44 81 LEU A C 1
ATOM 617 O O . LEU A 1 81 ? -8.052 5.004 8.751 1.00 96.44 81 LEU A O 1
ATOM 621 N N . TYR A 1 82 ? -8.671 3.227 9.983 1.00 98.06 82 TYR A N 1
ATOM 622 C CA . TYR A 1 82 ? -7.720 2.298 9.363 1.00 98.06 82 TYR A CA 1
ATOM 623 C C . TYR A 1 82 ? -7.862 2.274 7.833 1.00 98.06 82 TYR A C 1
ATOM 625 O O . TYR A 1 82 ? -6.869 2.429 7.119 1.00 98.06 82 TYR A O 1
ATOM 633 N N . GLN A 1 83 ? -9.093 2.136 7.327 1.00 98.06 83 GLN A N 1
ATOM 634 C CA . GLN A 1 83 ? -9.354 2.153 5.889 1.00 98.06 83 GLN A CA 1
ATOM 635 C C . GLN A 1 83 ? -8.946 3.490 5.260 1.00 98.06 83 GLN A C 1
ATOM 637 O O . GLN A 1 83 ? -8.283 3.487 4.231 1.00 98.06 83 GLN A O 1
ATOM 642 N N . ALA A 1 84 ? -9.313 4.621 5.859 1.00 97.19 84 ALA A N 1
ATOM 643 C CA . ALA A 1 84 ? -9.019 5.943 5.312 1.00 97.19 84 ALA A CA 1
ATOM 644 C C . ALA A 1 84 ? -7.507 6.207 5.188 1.00 97.19 84 ALA A C 1
ATOM 646 O O . ALA A 1 84 ? -7.065 6.780 4.194 1.00 97.19 84 ALA A O 1
ATOM 647 N N . VAL A 1 85 ? -6.707 5.719 6.140 1.00 97.31 85 VAL A N 1
ATOM 648 C CA . VAL A 1 85 ? -5.240 5.820 6.089 1.00 97.31 85 VAL A CA 1
ATOM 649 C C . VAL A 1 85 ? -4.645 4.870 5.044 1.00 97.31 85 VAL A C 1
ATOM 651 O O . VAL A 1 85 ? -3.747 5.243 4.288 1.00 97.31 85 VAL A O 1
ATOM 654 N N . ARG A 1 86 ? -5.110 3.617 4.997 1.00 98.00 86 ARG A N 1
ATOM 655 C CA . ARG A 1 86 ? -4.434 2.552 4.238 1.00 98.00 86 ARG A CA 1
ATOM 656 C C . ARG A 1 86 ? -4.919 2.380 2.808 1.00 98.00 86 ARG A C 1
ATOM 658 O O . ARG A 1 86 ? -4.112 2.045 1.940 1.00 98.00 86 ARG A O 1
ATOM 665 N N . LEU A 1 87 ? -6.199 2.628 2.546 1.00 97.19 87 LEU A N 1
ATOM 666 C CA . LEU A 1 87 ? -6.814 2.390 1.244 1.00 97.19 87 LEU A CA 1
ATOM 667 C C . LEU A 1 87 ? -6.107 3.161 0.114 1.00 97.19 87 LEU A C 1
ATOM 669 O O . LEU A 1 87 ? -5.671 2.509 -0.836 1.00 97.19 87 LEU A O 1
ATOM 673 N N . PRO A 1 88 ? -5.889 4.493 0.200 1.00 96.19 88 PRO A N 1
ATOM 674 C CA . PRO A 1 88 ? -5.272 5.236 -0.901 1.00 96.19 88 PRO A CA 1
ATOM 675 C C . PRO A 1 88 ? -3.847 4.757 -1.198 1.00 96.19 88 PRO A C 1
ATOM 677 O O . PRO A 1 88 ? -3.442 4.632 -2.354 1.00 96.19 88 PRO A O 1
ATOM 680 N N . ARG A 1 89 ? -3.089 4.439 -0.143 1.00 96.38 89 ARG A N 1
ATOM 681 C CA . ARG A 1 89 ? -1.697 3.993 -0.233 1.00 96.38 89 ARG A CA 1
ATOM 682 C C . ARG A 1 89 ? -1.572 2.593 -0.838 1.00 96.38 89 ARG A C 1
ATOM 684 O O . ARG A 1 89 ? -0.762 2.383 -1.745 1.00 96.38 89 ARG A O 1
ATOM 691 N N . ALA A 1 90 ? -2.404 1.648 -0.411 1.00 96.94 90 ALA A N 1
ATOM 692 C CA . ALA A 1 90 ? -2.406 0.300 -0.971 1.00 96.94 90 ALA A CA 1
ATOM 693 C C . ALA A 1 90 ? -2.854 0.285 -2.442 1.00 96.94 90 ALA A C 1
ATOM 695 O O . ALA A 1 90 ? -2.202 -0.348 -3.274 1.00 96.94 90 ALA A O 1
ATOM 696 N N . GLN A 1 91 ? -3.894 1.051 -2.795 1.00 97.06 91 GLN A N 1
ATOM 697 C CA . GLN A 1 91 ? -4.358 1.170 -4.183 1.00 97.06 91 GLN A CA 1
ATOM 698 C C . GLN A 1 91 ? -3.300 1.809 -5.094 1.00 97.06 91 GLN A C 1
ATOM 700 O O . GLN A 1 91 ? -3.043 1.314 -6.195 1.00 97.06 91 GLN A O 1
ATOM 705 N N . LYS A 1 92 ? -2.617 2.861 -4.620 1.00 96.25 92 LYS A N 1
ATOM 706 C CA . LYS A 1 92 ? -1.476 3.459 -5.331 1.00 96.25 92 LYS A CA 1
ATOM 707 C C . LYS A 1 92 ? -0.359 2.432 -5.547 1.00 96.25 92 LYS A C 1
ATOM 709 O O . LYS A 1 92 ? 0.231 2.400 -6.626 1.00 96.25 92 LYS A O 1
ATOM 714 N N . THR A 1 93 ? -0.107 1.550 -4.575 1.00 96.56 93 THR A N 1
ATOM 715 C CA . THR A 1 93 ? 0.894 0.474 -4.701 1.00 96.56 93 THR A CA 1
ATOM 716 C C . THR A 1 93 ? 0.487 -0.561 -5.752 1.00 96.56 93 THR A C 1
ATOM 718 O O . THR A 1 93 ? 1.299 -0.894 -6.615 1.00 96.56 93 THR A O 1
ATOM 721 N N . GLN A 1 94 ? -0.770 -1.022 -5.738 1.00 97.19 94 GLN A N 1
ATOM 722 C CA . GLN A 1 94 ? -1.315 -1.935 -6.753 1.00 97.19 94 GLN A CA 1
ATOM 723 C C . GLN A 1 94 ? -1.150 -1.359 -8.167 1.00 97.19 94 GLN A C 1
ATOM 725 O O . GLN A 1 94 ? -0.571 -2.009 -9.040 1.00 97.19 94 GLN A O 1
ATOM 730 N N . ALA A 1 95 ? -1.590 -0.114 -8.376 1.00 96.38 95 ALA A N 1
ATOM 731 C CA . ALA A 1 95 ? -1.495 0.563 -9.667 1.00 96.38 95 ALA A CA 1
ATOM 732 C C . ALA A 1 95 ? -0.039 0.754 -10.120 1.00 96.38 95 ALA A C 1
ATOM 734 O O . ALA A 1 95 ? 0.300 0.461 -11.267 1.00 96.38 95 ALA A O 1
ATOM 735 N N . THR A 1 96 ? 0.843 1.179 -9.210 1.00 96.12 96 THR A N 1
ATOM 736 C CA . THR A 1 96 ? 2.270 1.360 -9.518 1.00 96.12 96 THR A CA 1
ATOM 737 C C . THR A 1 96 ? 2.928 0.026 -9.877 1.00 96.12 96 THR A C 1
ATOM 739 O O . THR A 1 96 ? 3.766 -0.016 -10.772 1.00 96.12 96 THR A O 1
ATOM 742 N N . SER A 1 97 ? 2.523 -1.080 -9.245 1.00 96.81 97 SER A N 1
ATOM 743 C CA . SER A 1 97 ? 3.069 -2.405 -9.553 1.00 96.81 97 SER A CA 1
ATOM 744 C C . SER A 1 97 ? 2.639 -2.940 -10.919 1.00 96.81 97 SER A C 1
ATOM 746 O O . SER A 1 97 ? 3.434 -3.587 -11.603 1.00 96.81 97 SER A O 1
ATOM 748 N N . ARG A 1 98 ? 1.421 -2.624 -11.374 1.00 97.00 98 ARG A N 1
ATOM 749 C CA . ARG A 1 98 ? 0.999 -2.889 -12.762 1.00 97.00 98 ARG A CA 1
ATOM 750 C C . ARG A 1 98 ? 1.833 -2.080 -13.753 1.00 97.00 98 ARG A C 1
ATOM 752 O O . ARG A 1 98 ? 2.482 -2.660 -14.616 1.00 97.00 98 ARG A O 1
ATOM 759 N N . ALA A 1 99 ? 1.922 -0.767 -13.537 1.00 96.19 99 ALA A N 1
ATOM 760 C CA . ALA A 1 99 ? 2.690 0.133 -14.397 1.00 96.19 99 ALA A CA 1
ATOM 761 C C . ALA A 1 99 ? 4.192 -0.209 -14.449 1.00 96.19 99 ALA A C 1
ATOM 763 O O . ALA A 1 99 ? 4.851 0.005 -15.470 1.00 96.19 99 ALA A O 1
ATOM 764 N N . ALA A 1 100 ? 4.748 -0.741 -13.356 1.00 96.75 100 ALA A N 1
ATOM 765 C CA . ALA A 1 100 ? 6.115 -1.241 -13.315 1.00 96.75 100 ALA A CA 1
ATOM 766 C C . ALA A 1 100 ? 6.296 -2.467 -14.218 1.00 96.75 100 ALA A C 1
ATOM 768 O O . ALA A 1 100 ? 7.248 -2.484 -14.990 1.00 96.75 100 ALA A O 1
ATOM 769 N N . GLY A 1 101 ? 5.367 -3.429 -14.188 1.00 97.06 101 GLY A N 1
ATOM 770 C CA . GLY A 1 101 ? 5.360 -4.572 -15.110 1.00 97.06 101 GLY A CA 1
ATOM 771 C C . GLY A 1 101 ? 5.353 -4.125 -16.571 1.00 97.06 101 GLY A C 1
ATOM 772 O O . GLY A 1 101 ? 6.272 -4.456 -17.319 1.00 97.06 101 GLY A O 1
ATOM 773 N N . ASP A 1 102 ? 4.406 -3.256 -16.934 1.00 97.31 102 ASP A N 1
ATOM 774 C CA . ASP A 1 102 ? 4.313 -2.698 -18.291 1.00 97.31 102 ASP A CA 1
ATOM 775 C C . ASP A 1 102 ? 5.597 -1.958 -18.698 1.00 97.31 102 ASP A C 1
ATOM 777 O O . ASP A 1 102 ? 6.041 -2.024 -19.843 1.00 97.31 102 ASP A O 1
ATOM 781 N N . THR A 1 103 ? 6.232 -1.256 -17.757 1.00 97.25 103 THR A N 1
ATOM 782 C CA . THR A 1 103 ? 7.507 -0.566 -17.990 1.00 97.25 103 THR A CA 1
ATOM 783 C C . THR A 1 103 ? 8.651 -1.555 -18.218 1.00 97.25 103 THR A C 1
ATOM 785 O O . THR A 1 103 ? 9.433 -1.370 -19.148 1.00 97.25 103 THR A O 1
ATOM 788 N N . TYR A 1 104 ? 8.767 -2.600 -17.397 1.00 96.50 104 TYR A N 1
ATOM 789 C CA . TYR A 1 104 ? 9.846 -3.589 -17.497 1.00 96.50 104 TYR A CA 1
ATOM 790 C C . TYR A 1 104 ? 9.764 -4.402 -18.789 1.00 96.50 104 TYR A C 1
ATOM 792 O O . TYR A 1 104 ? 10.794 -4.746 -19.364 1.00 96.50 104 TYR A O 1
ATOM 800 N N . GLU A 1 105 ? 8.548 -4.658 -19.266 1.00 96.81 105 GLU A N 1
ATOM 801 C CA . GLU A 1 105 ? 8.280 -5.410 -20.493 1.00 96.81 105 GLU A CA 1
ATOM 802 C C . GLU A 1 105 ? 8.182 -4.519 -21.745 1.00 96.81 105 GLU A C 1
ATOM 804 O O . GLU A 1 105 ? 7.893 -5.010 -22.839 1.00 96.81 105 GLU A O 1
ATOM 809 N N . MET A 1 106 ? 8.433 -3.208 -21.607 1.00 97.62 106 MET A N 1
ATOM 810 C CA . MET A 1 106 ? 8.304 -2.214 -22.684 1.00 97.62 106 MET A CA 1
ATOM 811 C C . MET A 1 106 ? 6.905 -2.199 -23.333 1.00 97.62 106 MET A C 1
ATOM 813 O O . MET A 1 106 ? 6.761 -1.886 -24.511 1.00 97.62 106 MET A O 1
ATOM 817 N N . GLN A 1 107 ? 5.873 -2.543 -22.560 1.00 97.62 107 GLN A N 1
ATOM 818 C CA . GLN A 1 107 ? 4.462 -2.569 -22.964 1.00 97.62 107 GLN A CA 1
ATOM 819 C C . GLN A 1 107 ? 3.685 -1.323 -22.520 1.00 97.62 107 GLN A C 1
ATOM 821 O O . GLN A 1 107 ? 2.496 -1.198 -22.814 1.00 97.62 107 GLN A O 1
ATOM 826 N N . ALA A 1 108 ? 4.332 -0.380 -21.830 1.00 97.12 108 ALA A N 1
ATOM 827 C CA . ALA A 1 108 ? 3.698 0.890 -21.502 1.00 97.12 108 ALA A CA 1
ATOM 828 C C . ALA A 1 108 ? 3.246 1.616 -22.791 1.00 97.12 108 ALA A C 1
ATOM 830 O O . ALA A 1 108 ? 3.980 1.600 -23.783 1.00 97.12 108 ALA A O 1
ATOM 831 N N . PRO A 1 109 ? 2.081 2.295 -22.801 1.00 96.94 109 PRO A N 1
ATOM 832 C CA . PRO A 1 109 ? 1.529 2.890 -24.022 1.00 96.94 109 PRO A CA 1
ATOM 833 C C . PRO A 1 109 ? 2.476 3.840 -24.767 1.00 96.94 109 PRO A C 1
ATOM 835 O O . PRO A 1 109 ? 2.473 3.884 -25.992 1.00 96.94 109 PRO A O 1
ATOM 838 N N . ASP A 1 110 ? 3.317 4.578 -24.041 1.00 96.25 110 ASP A N 1
ATOM 839 C CA . ASP A 1 110 ? 4.291 5.515 -24.604 1.00 96.25 110 ASP A CA 1
ATOM 840 C C . ASP A 1 110 ? 5.612 4.858 -25.052 1.00 96.25 110 ASP A C 1
ATOM 842 O O . ASP A 1 110 ? 6.499 5.552 -25.546 1.00 96.25 110 ASP A O 1
ATOM 846 N N . MET A 1 111 ? 5.748 3.537 -24.900 1.00 97.88 111 MET A N 1
ATOM 847 C CA . MET A 1 111 ? 6.915 2.740 -25.301 1.00 97.88 111 MET A CA 1
ATOM 848 C C . MET A 1 111 ? 6.676 1.887 -26.554 1.00 97.88 111 MET A C 1
ATOM 850 O O . MET A 1 111 ? 7.646 1.479 -27.185 1.00 97.88 111 MET A O 1
ATOM 854 N N . LEU A 1 112 ? 5.421 1.646 -26.952 1.00 97.19 112 LEU A N 1
ATOM 855 C CA . LEU A 1 112 ? 5.077 0.679 -28.009 1.00 97.19 112 LEU A CA 1
ATOM 856 C C . LEU A 1 112 ? 5.699 0.987 -29.382 1.00 97.19 112 LEU A C 1
ATOM 858 O O . LEU A 1 112 ? 5.997 0.071 -30.143 1.00 97.19 112 LEU A O 1
ATOM 862 N N . GLU A 1 113 ? 5.901 2.267 -29.698 1.00 97.06 113 GLU A N 1
ATOM 863 C CA . GLU A 1 113 ? 6.472 2.723 -30.976 1.00 97.06 113 GLU A CA 1
ATOM 864 C C . GLU A 1 113 ? 7.936 3.176 -30.855 1.00 97.06 113 GLU A C 1
ATOM 866 O O . GLU A 1 113 ? 8.505 3.723 -31.801 1.00 97.06 113 GLU A O 1
ATOM 871 N N . LYS A 1 114 ? 8.556 2.980 -29.687 1.00 97.44 114 LYS A N 1
ATOM 872 C CA . LYS A 1 114 ? 9.929 3.411 -29.415 1.00 97.44 114 LYS A CA 1
ATOM 873 C C . LYS A 1 114 ? 10.930 2.309 -29.727 1.00 97.44 114 LYS A C 1
ATOM 875 O O . LYS A 1 114 ? 10.647 1.116 -29.633 1.00 97.44 114 LYS A O 1
ATOM 880 N N . SER A 1 115 ? 12.141 2.719 -30.082 1.00 98.00 115 SER A N 1
ATOM 881 C CA . SER A 1 115 ? 13.267 1.797 -30.183 1.00 98.00 115 SER A CA 1
ATOM 882 C C . SER A 1 115 ? 13.650 1.243 -28.807 1.00 98.00 115 SER A C 1
ATOM 884 O O . SER A 1 115 ? 13.406 1.854 -27.766 1.00 98.00 115 SER A O 1
ATOM 886 N N . PHE A 1 116 ? 14.327 0.094 -28.803 1.00 97.25 116 PHE A N 1
ATOM 887 C CA . PHE A 1 116 ? 14.832 -0.525 -27.576 1.00 97.25 116 PHE A CA 1
ATOM 888 C C . PHE A 1 116 ? 15.718 0.425 -26.749 1.00 97.25 116 PHE A C 1
ATOM 890 O O . PHE A 1 116 ? 15.641 0.425 -25.522 1.00 97.25 116 PHE A O 1
ATOM 897 N N . GLU A 1 117 ? 16.538 1.253 -27.404 1.00 97.56 117 GLU A N 1
ATOM 898 C CA . GLU A 1 117 ? 17.440 2.198 -26.736 1.00 97.56 117 GLU A CA 1
ATOM 899 C C . GLU A 1 117 ? 16.669 3.341 -26.055 1.00 97.56 117 GLU A C 1
ATOM 901 O O . GLU A 1 117 ? 16.949 3.679 -24.903 1.00 97.56 117 GLU A O 1
ATOM 906 N N . GLU A 1 118 ? 15.628 3.865 -26.708 1.00 97.62 118 GLU A N 1
ATOM 907 C CA . GLU A 1 118 ? 14.721 4.847 -26.104 1.00 97.62 118 GLU A CA 1
ATOM 908 C C . GLU A 1 118 ? 13.961 4.254 -24.907 1.00 97.62 118 GLU A C 1
ATOM 910 O O . GLU A 1 118 ? 13.875 4.890 -23.854 1.00 97.62 118 GLU A O 1
ATOM 915 N N . CYS A 1 119 ? 13.460 3.019 -25.030 1.00 98.06 119 CYS A N 1
ATOM 916 C CA . CYS A 1 119 ? 12.801 2.314 -23.929 1.00 98.06 119 CYS A CA 1
ATOM 917 C C . CYS A 1 119 ? 13.748 2.086 -22.745 1.00 98.06 119 CYS A C 1
ATOM 919 O O . CYS A 1 119 ? 13.359 2.318 -21.602 1.00 98.06 119 CYS A O 1
ATOM 921 N N . CYS A 1 120 ? 15.004 1.699 -22.993 1.00 97.44 120 CYS A N 1
ATOM 922 C CA . CYS A 1 120 ? 16.017 1.567 -21.942 1.00 97.44 120 CYS A CA 1
ATOM 923 C C . CYS A 1 120 ? 16.220 2.878 -21.168 1.00 97.44 120 CYS A C 1
ATOM 925 O O . CYS A 1 120 ? 16.308 2.855 -19.938 1.00 97.44 120 CYS A O 1
ATOM 927 N N . GLY A 1 121 ? 16.256 4.018 -21.867 1.00 96.62 121 GLY A N 1
ATOM 928 C CA . GLY A 1 121 ? 16.347 5.339 -21.240 1.00 96.62 121 GLY A CA 1
ATOM 929 C C . GLY A 1 121 ? 15.164 5.631 -20.312 1.00 96.62 121 GLY A C 1
ATOM 930 O O . GLY A 1 121 ? 15.361 6.021 -19.160 1.00 96.62 121 GLY A O 1
ATOM 931 N N . LEU A 1 122 ? 13.944 5.356 -20.780 1.00 96.25 122 LEU A N 1
ATOM 932 C CA . LEU A 1 122 ? 12.717 5.541 -20.000 1.00 96.25 122 LEU A CA 1
ATOM 933 C C . LEU A 1 122 ? 12.628 4.598 -18.791 1.00 96.25 122 LEU A C 1
ATOM 935 O O . LEU A 1 122 ? 12.236 5.025 -17.706 1.00 96.25 122 LEU A O 1
ATOM 939 N N . ILE A 1 123 ? 13.015 3.327 -18.940 1.00 97.12 123 ILE A N 1
ATOM 940 C CA . ILE A 1 123 ? 13.084 2.374 -17.821 1.00 97.12 123 I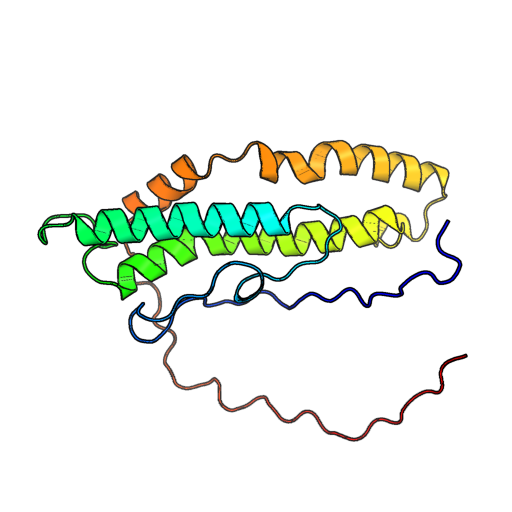LE A CA 1
ATOM 941 C C . ILE A 1 123 ? 14.060 2.890 -16.764 1.00 97.12 123 ILE A C 1
ATOM 943 O O . ILE A 1 123 ? 13.731 2.903 -15.576 1.00 97.12 123 ILE A O 1
ATOM 947 N N . ALA A 1 124 ? 15.245 3.346 -17.178 1.00 95.69 124 ALA A N 1
ATOM 948 C CA . ALA A 1 124 ? 16.257 3.862 -16.263 1.00 95.69 124 ALA A CA 1
ATOM 949 C C . ALA A 1 124 ? 15.787 5.117 -15.511 1.00 95.69 124 ALA A C 1
ATOM 951 O O . ALA A 1 124 ? 16.146 5.302 -14.352 1.00 95.69 124 ALA A O 1
ATOM 952 N N . GLU A 1 125 ? 14.991 5.977 -16.142 1.00 94.75 125 GLU A N 1
ATOM 953 C CA . GLU A 1 125 ? 14.372 7.127 -15.482 1.00 94.75 125 GLU A CA 1
ATOM 954 C C . GLU A 1 125 ? 13.289 6.693 -14.486 1.00 94.75 125 GLU A C 1
ATOM 956 O O . GLU A 1 125 ? 13.383 6.992 -13.295 1.00 94.75 125 GLU A O 1
ATOM 961 N N . ARG A 1 126 ? 12.297 5.920 -14.941 1.00 94.88 126 ARG A N 1
ATOM 962 C CA . ARG A 1 126 ? 11.146 5.504 -14.124 1.00 94.88 126 ARG A CA 1
ATOM 963 C C . ARG A 1 126 ? 11.552 4.688 -12.905 1.00 94.88 126 ARG A C 1
ATOM 965 O O . ARG A 1 126 ? 10.998 4.882 -11.827 1.00 94.88 126 ARG A O 1
ATOM 972 N N . THR A 1 127 ? 12.524 3.790 -13.053 1.00 92.62 127 THR A N 1
ATOM 973 C CA . THR A 1 127 ? 12.993 2.933 -11.950 1.00 92.62 127 THR A CA 1
ATOM 974 C C . THR A 1 127 ? 13.668 3.710 -10.823 1.00 92.62 127 THR A C 1
ATOM 976 O O . THR A 1 127 ? 13.638 3.245 -9.687 1.00 92.62 127 THR A O 1
ATOM 979 N N . ARG A 1 128 ? 14.220 4.904 -11.087 1.00 91.19 128 ARG A N 1
ATOM 980 C CA . ARG A 1 128 ? 14.765 5.770 -10.026 1.00 91.19 128 ARG A CA 1
ATOM 981 C C . ARG A 1 128 ? 13.676 6.404 -9.171 1.00 91.19 128 ARG A C 1
ATOM 983 O O . ARG A 1 128 ? 13.908 6.643 -7.992 1.00 91.19 128 ARG A O 1
ATOM 990 N N . GLU A 1 129 ? 12.513 6.682 -9.752 1.00 89.50 129 GLU A N 1
ATOM 991 C CA . GLU A 1 129 ? 11.470 7.487 -9.108 1.00 89.50 129 GLU A CA 1
ATOM 992 C C . GLU A 1 129 ? 10.314 6.643 -8.547 1.00 89.50 129 GLU 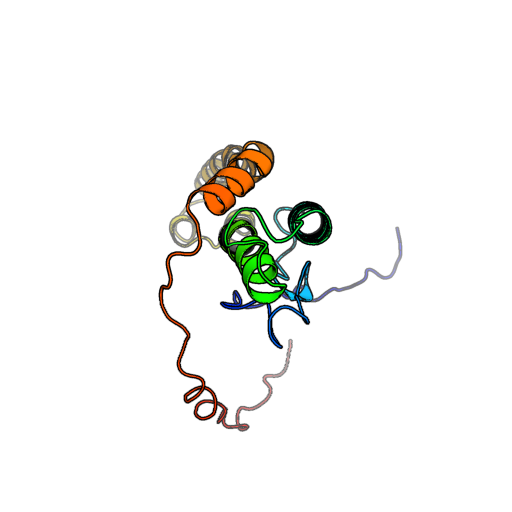A C 1
ATOM 994 O O . GLU A 1 129 ? 9.750 6.986 -7.510 1.00 89.50 129 GLU A O 1
ATOM 999 N N . MET A 1 130 ? 9.973 5.515 -9.184 1.00 89.94 130 MET A N 1
ATOM 1000 C CA . MET A 1 130 ? 8.719 4.786 -8.921 1.00 89.94 130 MET A CA 1
ATOM 1001 C C . MET A 1 130 ? 8.531 4.298 -7.477 1.00 89.94 130 MET A C 1
ATOM 1003 O O . MET A 1 130 ? 7.393 4.189 -7.025 1.00 89.94 130 MET A O 1
ATOM 1007 N N . MET A 1 131 ? 9.622 4.021 -6.755 1.00 89.12 131 MET A N 1
ATOM 1008 C CA . MET A 1 131 ? 9.582 3.513 -5.377 1.00 89.12 131 MET A CA 1
ATOM 1009 C C . MET A 1 131 ? 9.772 4.592 -4.313 1.00 89.12 131 MET A C 1
ATOM 1011 O O . MET A 1 131 ? 9.529 4.316 -3.141 1.00 89.12 131 MET A O 1
ATOM 1015 N N . LYS A 1 132 ? 10.179 5.815 -4.683 1.00 91.56 132 LYS A N 1
ATOM 1016 C CA . LYS A 1 132 ? 10.528 6.850 -3.697 1.00 91.56 132 LYS A CA 1
ATOM 1017 C C . LYS A 1 132 ? 9.380 7.137 -2.748 1.00 91.56 132 LYS A C 1
ATOM 1019 O O . LYS A 1 132 ? 9.557 7.074 -1.544 1.00 91.56 132 LYS A O 1
ATOM 1024 N N . TRP A 1 133 ? 8.176 7.326 -3.279 1.00 90.12 133 TRP A N 1
ATOM 1025 C CA . TRP A 1 133 ? 6.995 7.580 -2.455 1.00 90.12 133 TRP A CA 1
ATOM 1026 C C . TRP A 1 133 ? 6.657 6.404 -1.515 1.00 90.12 133 TRP A C 1
ATOM 1028 O O . TRP A 1 133 ? 6.159 6.616 -0.413 1.00 90.12 133 TRP A O 1
ATOM 1038 N N . VAL A 1 134 ? 6.946 5.158 -1.914 1.00 87.62 134 VAL A N 1
ATOM 1039 C CA . VAL A 1 134 ? 6.745 3.988 -1.043 1.00 87.62 134 VAL A CA 1
ATOM 1040 C C . VAL A 1 134 ? 7.693 4.067 0.153 1.00 87.62 134 VAL A C 1
ATOM 1042 O O . VAL A 1 134 ? 7.287 3.750 1.266 1.00 87.62 134 VAL A O 1
ATOM 1045 N N . TRP A 1 135 ? 8.935 4.501 -0.060 1.00 87.00 135 TRP A N 1
ATOM 1046 C CA . TRP A 1 135 ? 9.978 4.523 0.968 1.00 87.00 135 TRP A CA 1
ATOM 1047 C C . TRP A 1 135 ? 10.050 5.814 1.788 1.00 87.00 135 TRP A C 1
ATOM 1049 O O . TRP A 1 135 ? 10.525 5.776 2.918 1.00 87.00 135 TRP A O 1
ATOM 1059 N N . GLU A 1 136 ? 9.626 6.942 1.223 1.00 90.81 136 GLU A N 1
ATOM 1060 C CA . GLU A 1 136 ? 9.807 8.278 1.804 1.00 90.81 136 GLU A CA 1
ATOM 1061 C C . GLU A 1 136 ? 8.536 8.836 2.454 1.00 90.81 136 GLU A C 1
ATOM 1063 O O . GLU A 1 136 ? 8.635 9.716 3.306 1.00 90.81 136 GLU A O 1
ATOM 1068 N N . GLU A 1 137 ? 7.343 8.367 2.068 1.00 91.12 137 GLU A N 1
ATOM 1069 C CA . GLU A 1 137 ? 6.105 8.816 2.715 1.00 91.12 137 GLU A CA 1
ATOM 1070 C C . GLU A 1 137 ? 6.051 8.347 4.177 1.00 91.12 137 GLU A C 1
ATOM 1072 O O . GLU A 1 137 ? 6.251 7.171 4.487 1.00 91.12 137 GLU A O 1
ATOM 1077 N N . ASP A 1 138 ? 5.724 9.281 5.068 1.00 94.56 138 ASP A N 1
ATOM 1078 C CA . ASP A 1 138 ? 5.590 9.042 6.500 1.00 94.56 138 ASP A CA 1
ATOM 1079 C C . ASP A 1 138 ? 4.182 8.519 6.829 1.00 94.56 138 ASP A C 1
ATOM 1081 O O . ASP A 1 138 ? 3.176 9.231 6.721 1.00 94.56 138 ASP A O 1
ATOM 1085 N N . LEU A 1 139 ? 4.119 7.246 7.222 1.00 94.81 139 LEU A N 1
ATOM 1086 C CA . LEU A 1 139 ? 2.873 6.572 7.574 1.00 94.81 139 LEU A CA 1
ATOM 1087 C C . LEU A 1 139 ? 2.252 7.115 8.866 1.00 94.81 139 LEU A C 1
ATOM 1089 O O . LEU A 1 139 ? 1.026 7.144 8.973 1.00 94.81 139 LEU A O 1
ATOM 1093 N N . ASP A 1 140 ? 3.066 7.551 9.828 1.00 95.75 140 ASP A N 1
ATOM 1094 C CA . ASP A 1 140 ? 2.561 8.120 11.074 1.00 95.75 140 ASP A CA 1
ATOM 1095 C C . ASP A 1 140 ? 1.971 9.504 10.811 1.00 95.75 140 ASP A C 1
ATOM 1097 O O . ASP A 1 140 ? 0.857 9.778 11.247 1.00 95.75 140 ASP A O 1
ATOM 1101 N N . ALA A 1 141 ? 2.629 10.336 10.001 1.00 95.44 141 ALA A N 1
ATOM 1102 C CA . ALA A 1 141 ? 2.058 11.619 9.587 1.00 95.44 141 ALA A CA 1
ATOM 1103 C C . ALA A 1 141 ? 0.727 11.449 8.828 1.00 95.44 141 ALA A C 1
ATOM 1105 O O . ALA A 1 141 ? -0.207 12.229 9.026 1.00 95.44 141 ALA A O 1
ATOM 1106 N N . ALA A 1 142 ? 0.613 10.418 7.982 1.00 94.00 142 ALA A N 1
ATOM 1107 C CA . ALA A 1 142 ? -0.643 10.082 7.314 1.00 94.00 142 ALA A CA 1
ATOM 1108 C C . ALA A 1 142 ? -1.732 9.642 8.308 1.00 94.00 142 ALA A C 1
ATOM 1110 O O . ALA A 1 142 ? -2.893 10.011 8.138 1.00 94.00 142 ALA A O 1
ATOM 1111 N N . TYR A 1 143 ? -1.363 8.888 9.347 1.00 95.38 143 TYR A N 1
ATOM 1112 C CA . TYR A 1 143 ? -2.275 8.493 10.418 1.00 95.38 143 TYR A CA 1
ATOM 1113 C C . TYR A 1 143 ? -2.806 9.698 11.195 1.00 95.38 143 TYR A C 1
ATOM 1115 O O . TYR A 1 143 ? -4.021 9.843 11.323 1.00 95.38 143 TYR A O 1
ATOM 1123 N N . GLU A 1 144 ? -1.913 10.573 11.674 1.00 94.00 144 GLU A N 1
ATOM 1124 C CA . GLU A 1 144 ? -2.309 11.746 12.467 1.00 94.00 144 GLU A CA 1
ATOM 1125 C C . GLU A 1 144 ? -3.238 12.653 11.675 1.00 94.00 144 GLU A C 1
ATOM 1127 O O . GLU A 1 144 ? -4.278 13.062 12.178 1.00 94.00 144 GLU A O 1
ATOM 1132 N N . LYS A 1 145 ? -2.917 12.888 10.397 1.00 92.56 145 LYS A N 1
ATOM 1133 C CA . LYS A 1 145 ? -3.747 13.713 9.523 1.00 92.56 145 LYS A CA 1
ATOM 1134 C C . LYS A 1 145 ? -5.200 13.230 9.497 1.00 92.56 145 LYS A C 1
ATOM 1136 O O . LYS A 1 145 ? -6.109 14.032 9.672 1.00 92.56 145 LYS A O 1
ATOM 1141 N N . VAL A 1 146 ? -5.423 11.933 9.281 1.00 92.06 146 VAL A N 1
ATOM 1142 C CA . VAL A 1 146 ? -6.787 11.387 9.211 1.00 92.06 146 VAL A CA 1
ATOM 1143 C C . VAL A 1 146 ? -7.442 11.359 10.595 1.00 92.06 146 VAL A C 1
ATOM 1145 O O . VAL A 1 146 ? -8.631 11.632 10.706 1.00 92.06 146 VAL A O 1
ATOM 1148 N N . SER A 1 147 ? -6.679 11.055 11.647 1.00 87.38 147 SER A N 1
ATOM 1149 C CA . SER A 1 147 ? -7.174 11.030 13.030 1.00 87.38 147 SER A CA 1
ATOM 1150 C C . SER A 1 147 ? -7.641 12.411 13.521 1.00 87.38 147 SER A C 1
ATOM 1152 O O . SER A 1 147 ? -8.629 12.502 14.260 1.00 87.38 147 SER A O 1
ATOM 1154 N N . ASP A 1 148 ? -6.957 13.476 13.090 1.00 85.50 148 ASP A N 1
ATOM 1155 C CA . ASP A 1 148 ? -7.236 14.868 13.459 1.00 85.50 148 ASP A CA 1
ATOM 1156 C C . ASP A 1 148 ? -8.398 15.482 12.665 1.00 85.50 148 ASP A C 1
ATOM 1158 O O . ASP A 1 148 ? -9.137 16.314 13.196 1.00 85.50 148 ASP A O 1
ATOM 1162 N N . GLU A 1 149 ? -8.583 15.081 11.402 1.00 81.69 149 GLU A N 1
ATOM 1163 C CA . GLU A 1 149 ? -9.648 15.603 10.531 1.00 81.69 149 GLU A CA 1
ATOM 1164 C C . GLU A 1 149 ? -11.061 15.224 11.029 1.00 81.69 149 GLU A C 1
ATOM 1166 O O . GLU A 1 149 ? -12.039 15.899 10.699 1.00 81.69 149 GLU A O 1
ATOM 1171 N N . GLY A 1 150 ? -11.175 14.220 11.907 1.00 67.25 150 GLY A N 1
ATOM 1172 C CA . GLY A 1 150 ? -12.443 13.743 12.448 1.00 67.25 150 GLY A CA 1
ATOM 1173 C C . GLY A 1 150 ? -13.303 13.045 11.390 1.00 67.25 150 GLY A C 1
ATOM 1174 O O . GLY A 1 150 ? -13.126 13.200 10.181 1.00 67.25 150 GLY A O 1
ATOM 1175 N N . LEU A 1 151 ? -14.296 12.264 11.825 1.00 62.31 151 LEU A N 1
ATOM 1176 C CA . LEU A 1 151 ? -15.256 11.690 10.885 1.00 62.31 151 LEU A CA 1
ATOM 1177 C C . LEU A 1 151 ? -16.211 12.781 10.394 1.00 62.31 151 LEU A C 1
ATOM 1179 O O . LEU A 1 151 ? -17.262 13.024 10.990 1.00 62.31 151 LEU A O 1
ATOM 1183 N N . HIS A 1 152 ? -15.893 13.419 9.269 1.00 50.88 152 HIS A N 1
ATOM 1184 C CA . HIS A 1 152 ? -16.936 14.051 8.474 1.00 50.88 152 HIS A CA 1
ATOM 1185 C C . HIS A 1 152 ? -17.902 12.953 8.027 1.00 50.88 152 HIS A C 1
ATOM 1187 O O . HIS A 1 152 ? -17.509 11.976 7.392 1.00 50.88 152 HIS A O 1
ATOM 1193 N N . ALA A 1 153 ? -19.167 13.083 8.428 1.00 39.72 153 ALA A N 1
ATOM 1194 C CA . ALA A 1 153 ? -20.238 12.156 8.094 1.00 39.72 153 ALA A CA 1
ATOM 1195 C C . ALA A 1 153 ? -20.583 12.240 6.597 1.00 39.72 153 ALA A C 1
ATOM 1197 O O . ALA A 1 153 ? -21.670 12.671 6.225 1.00 39.72 153 ALA A O 1
ATOM 1198 N N . GLU A 1 154 ? -19.664 11.845 5.724 1.00 36.59 154 GLU A N 1
ATOM 1199 C CA . GLU A 1 154 ? -19.939 11.703 4.304 1.00 36.59 154 GLU A CA 1
ATOM 1200 C C . GLU A 1 154 ? -20.312 10.253 3.997 1.00 36.59 154 GLU A C 1
ATOM 1202 O O . GLU A 1 154 ? -19.501 9.334 4.052 1.00 36.59 154 GLU A O 1
ATOM 1207 N N . GLY A 1 155 ? -21.599 10.071 3.689 1.00 35.25 155 GLY A N 1
ATOM 1208 C CA . GLY A 1 155 ? -22.082 9.018 2.803 1.00 35.25 155 GLY A CA 1
ATOM 1209 C C . GLY A 1 155 ? -21.947 7.591 3.317 1.00 35.25 155 GLY A C 1
ATOM 1210 O O . GLY A 1 155 ? -21.153 6.812 2.799 1.00 35.25 155 GLY A O 1
ATOM 1211 N N . ARG A 1 156 ? -22.844 7.177 4.223 1.00 31.47 156 ARG A N 1
ATOM 1212 C CA . ARG A 1 156 ? -23.254 5.764 4.253 1.00 31.47 156 ARG A CA 1
ATOM 1213 C C . ARG A 1 156 ? -23.700 5.392 2.831 1.00 31.47 156 ARG A C 1
ATOM 1215 O O . ARG A 1 156 ? -24.661 6.000 2.356 1.00 31.47 156 ARG A O 1
ATOM 1222 N N . PRO A 1 157 ? -23.077 4.417 2.148 1.00 33.78 157 PRO A N 1
ATOM 1223 C CA . PRO A 1 157 ? -23.680 3.865 0.950 1.00 33.78 157 PRO A CA 1
ATOM 1224 C C . PRO A 1 157 ? -24.976 3.197 1.409 1.00 33.78 157 PRO A C 1
ATOM 1226 O O . PRO A 1 157 ? -24.937 2.305 2.264 1.00 33.78 157 PRO A O 1
ATOM 1229 N N . ASN A 1 158 ? -26.121 3.668 0.910 1.00 29.41 158 ASN A N 1
ATOM 1230 C CA . ASN A 1 158 ? -27.393 2.983 1.107 1.00 29.41 158 ASN A CA 1
ATOM 1231 C C . ASN A 1 158 ? -27.198 1.514 0.714 1.00 29.41 158 ASN A C 1
ATOM 1233 O O . ASN A 1 158 ? -26.730 1.212 -0.382 1.00 29.41 158 ASN A O 1
ATOM 1237 N N . GLY A 1 159 ? -27.499 0.611 1.645 1.00 34.56 159 GLY A N 1
ATOM 1238 C CA . GLY A 1 159 ? -27.296 -0.834 1.525 1.00 34.56 159 GLY A CA 1
ATOM 1239 C C . GLY A 1 159 ? -28.256 -1.524 0.556 1.00 34.56 159 GLY A C 1
ATOM 1240 O O . GLY A 1 159 ? -28.667 -2.648 0.817 1.00 34.56 159 GLY A O 1
ATOM 1241 N N . GLU A 1 160 ? -28.618 -0.868 -0.540 1.00 30.78 160 GLU A N 1
ATOM 1242 C CA . GLU A 1 160 ? -29.612 -1.323 -1.505 1.00 30.78 160 GLU A CA 1
ATOM 1243 C C . GLU A 1 160 ? -29.148 -0.965 -2.923 1.00 30.78 160 GLU A C 1
ATOM 1245 O O . GLU A 1 160 ? -29.723 -0.083 -3.540 1.00 30.78 160 GLU A O 1
ATOM 1250 N N . ASP A 1 161 ? -28.074 -1.590 -3.430 1.00 32.75 161 ASP A N 1
ATOM 1251 C CA . ASP A 1 161 ? -27.906 -1.723 -4.899 1.00 32.75 161 ASP A CA 1
ATOM 1252 C C . ASP A 1 161 ? -26.848 -2.737 -5.387 1.00 32.75 161 ASP A C 1
ATOM 1254 O O . ASP A 1 161 ? -26.565 -2.847 -6.578 1.00 32.75 161 ASP A O 1
ATOM 1258 N N . SER A 1 162 ? -26.266 -3.562 -4.512 1.00 36.16 162 SER A N 1
ATOM 1259 C CA . SER A 1 162 ? -25.227 -4.529 -4.909 1.00 36.16 162 SER A CA 1
ATOM 1260 C C . SER A 1 162 ? -25.748 -5.906 -5.356 1.00 36.16 162 SER A C 1
ATOM 1262 O O . SER A 1 162 ? -24.953 -6.825 -5.542 1.00 36.16 162 SER A O 1
ATOM 1264 N N . GLN A 1 163 ? -27.058 -6.075 -5.585 1.00 32.56 163 GLN A N 1
ATOM 1265 C CA . GLN A 1 163 ? -27.634 -7.356 -6.043 1.00 32.56 163 GLN A CA 1
ATOM 1266 C C . GLN A 1 163 ? -27.948 -7.452 -7.544 1.00 32.56 163 GLN A C 1
ATOM 1268 O O . GLN A 1 163 ? -28.402 -8.501 -7.995 1.00 32.56 163 GLN A O 1
ATOM 1273 N N . GLN A 1 164 ? -27.652 -6.442 -8.364 1.00 33.12 164 GLN A N 1
ATOM 1274 C CA . GLN A 1 164 ? -27.894 -6.525 -9.811 1.00 33.12 164 GLN A CA 1
ATOM 1275 C C . GLN A 1 164 ? -26.667 -6.139 -10.631 1.00 33.12 164 GLN A C 1
ATOM 1277 O O . GLN A 1 164 ? -26.634 -5.090 -11.259 1.00 33.12 164 GLN A O 1
ATOM 1282 N N . ARG A 1 165 ? -25.662 -7.025 -10.657 1.00 36.31 165 ARG A N 1
ATOM 1283 C CA . ARG A 1 165 ? -24.732 -7.218 -11.792 1.00 36.31 165 ARG A CA 1
ATOM 1284 C C . ARG A 1 165 ? -23.833 -8.432 -11.544 1.00 36.31 165 ARG A C 1
ATOM 1286 O O . ARG A 1 165 ? -22.630 -8.331 -11.359 1.00 36.31 165 ARG A O 1
ATOM 1293 N N . ALA A 1 166 ? -24.449 -9.609 -11.558 1.00 35.19 166 ALA A N 1
ATOM 1294 C CA . ALA A 1 166 ? -23.750 -10.881 -11.715 1.00 35.19 166 ALA A CA 1
ATOM 1295 C C . ALA A 1 166 ? -24.554 -11.782 -12.663 1.00 35.19 166 ALA A C 1
ATOM 1297 O O . ALA A 1 166 ? -25.070 -12.824 -12.282 1.00 35.19 166 ALA A O 1
ATOM 1298 N N . HIS A 1 167 ? -24.682 -11.350 -13.918 1.00 29.72 167 HIS A N 1
ATOM 1299 C CA . HIS A 1 167 ? -24.963 -12.255 -15.029 1.00 29.72 167 HIS A CA 1
ATOM 1300 C C . HIS A 1 167 ? -23.806 -12.142 -16.016 1.00 29.72 167 HIS A C 1
ATOM 1302 O O . HIS A 1 167 ? -23.847 -11.381 -16.978 1.00 29.72 167 HIS A O 1
ATOM 1308 N N . ILE A 1 168 ? -22.738 -12.884 -15.727 1.00 35.19 168 ILE A N 1
ATOM 1309 C CA . ILE A 1 168 ? -21.770 -13.267 -16.747 1.00 35.19 168 ILE A CA 1
ATOM 1310 C C . ILE A 1 168 ? -22.340 -14.525 -17.398 1.00 35.19 168 ILE A C 1
ATOM 1312 O O . ILE A 1 168 ? -22.514 -15.554 -16.748 1.00 35.19 168 ILE A O 1
ATOM 1316 N N . SER A 1 169 ? -22.694 -14.380 -18.671 1.00 31.14 169 SER A N 1
ATOM 1317 C CA . SER A 1 169 ? -23.068 -15.455 -19.582 1.00 31.14 169 SER A CA 1
ATOM 1318 C C . SER A 1 169 ? -21.919 -16.457 -19.669 1.00 31.14 169 SER A C 1
ATOM 1320 O O . SER A 1 169 ? -20.839 -16.121 -20.152 1.00 31.14 169 SER A O 1
ATOM 1322 N N . THR A 1 170 ? -22.130 -17.680 -19.193 1.00 38.31 170 THR A N 1
ATOM 1323 C CA . THR A 1 170 ? -21.228 -18.804 -19.447 1.00 38.31 170 THR A CA 1
ATOM 1324 C C . THR A 1 170 ? -21.534 -19.355 -20.831 1.00 38.31 170 THR A C 1
ATOM 1326 O O . THR A 1 170 ? -22.333 -20.271 -20.935 1.00 38.31 170 THR A O 1
ATOM 1329 N N . ASP A 1 171 ? -20.946 -18.772 -21.871 1.00 36.34 171 ASP A N 1
ATOM 1330 C CA . ASP A 1 171 ? -20.782 -19.419 -23.178 1.00 36.34 171 ASP A CA 1
ATOM 1331 C C . ASP A 1 171 ? -19.664 -18.692 -23.934 1.00 36.34 171 ASP A C 1
ATOM 1333 O O . ASP A 1 171 ? -19.801 -17.536 -24.332 1.00 36.34 171 ASP A O 1
ATOM 1337 N N . GLY A 1 172 ? -18.514 -19.351 -24.065 1.00 34.84 172 GLY A N 1
ATOM 1338 C CA . GLY A 1 172 ? -17.321 -18.782 -24.684 1.00 34.84 172 GLY A CA 1
ATOM 1339 C C . GLY A 1 172 ? -16.179 -19.789 -24.704 1.00 34.84 172 GLY A C 1
ATOM 1340 O O . GLY A 1 172 ? -15.374 -19.847 -23.783 1.00 34.84 172 GLY A O 1
ATOM 1341 N N . GLU A 1 173 ? -16.190 -20.609 -25.749 1.00 36.16 173 GLU A N 1
ATOM 1342 C CA . GLU A 1 173 ? -15.252 -21.663 -26.140 1.00 36.16 173 GLU A CA 1
ATOM 1343 C C . GLU A 1 173 ? -13.796 -21.496 -25.668 1.00 36.16 173 GLU A C 1
ATOM 1345 O O . GLU A 1 173 ? -13.130 -20.483 -25.898 1.00 36.16 173 GLU A O 1
ATOM 1350 N N . ALA A 1 174 ? -13.268 -22.570 -25.076 1.00 39.88 174 ALA A N 1
ATOM 1351 C CA . ALA A 1 174 ? -11.853 -22.724 -24.785 1.00 39.88 174 ALA A CA 1
ATOM 1352 C C . ALA A 1 174 ? -11.029 -22.665 -26.084 1.00 39.88 174 ALA A C 1
ATOM 1354 O O . ALA A 1 174 ? -11.154 -23.526 -26.956 1.00 39.88 174 ALA A O 1
ATOM 1355 N N . ARG A 1 175 ? -10.140 -21.671 -26.199 1.00 39.34 175 ARG A N 1
ATOM 1356 C CA . ARG A 1 175 ? -9.072 -21.688 -27.208 1.00 39.34 175 ARG A CA 1
ATOM 1357 C C . ARG A 1 175 ? -8.031 -22.751 -26.832 1.00 39.34 175 ARG A C 1
ATOM 1359 O O . ARG A 1 175 ? -7.613 -22.781 -25.673 1.00 39.34 175 ARG A O 1
ATOM 1366 N N . PRO A 1 176 ? -7.566 -23.587 -27.775 1.00 40.00 176 PRO A N 1
ATOM 1367 C CA . PRO A 1 176 ? -6.460 -24.495 -27.510 1.00 40.00 176 PRO A CA 1
ATOM 1368 C C . PRO A 1 176 ? -5.146 -23.706 -27.406 1.00 40.00 176 PRO A C 1
ATOM 1370 O O . PRO A 1 176 ? -4.888 -22.796 -28.195 1.00 40.00 176 PRO A O 1
ATOM 1373 N N . ALA A 1 177 ? -4.335 -24.049 -26.405 1.00 48.47 177 ALA A N 1
ATOM 1374 C CA . ALA A 1 177 ? -2.973 -23.546 -26.245 1.00 48.47 177 ALA A CA 1
ATOM 1375 C C . ALA A 1 177 ? -2.026 -24.180 -27.293 1.00 48.47 177 ALA A C 1
ATOM 1377 O O . ALA A 1 177 ? -2.317 -25.290 -27.747 1.00 48.47 177 ALA A O 1
ATOM 1378 N N . PRO A 1 178 ? -0.933 -23.492 -27.681 1.00 54.72 178 PRO A N 1
ATOM 1379 C CA . PRO A 1 178 ? 0.071 -24.016 -28.611 1.00 54.72 178 PRO A CA 1
ATOM 1380 C C . PRO A 1 178 ? 0.865 -25.201 -28.045 1.00 54.72 178 PRO A C 1
ATOM 1382 O O . 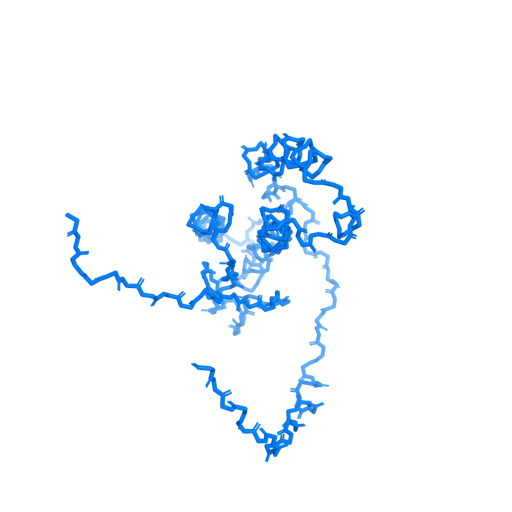PRO A 1 178 ? 1.057 -25.260 -26.807 1.00 54.72 178 PRO A O 1
#